Protein AF-A0A261GDY1-F1 (afdb_monomer)

pLDDT: mean 94.22, std 7.6, range [58.94, 98.12]

Mean predicted aligned error: 2.68 Å

Structure (mmCIF, N/CA/C/O backbone):
data_AF-A0A261GDY1-F1
#
_entry.id   AF-A0A261GDY1-F1
#
loop_
_atom_site.group_PDB
_atom_site.id
_atom_site.type_symbol
_atom_site.label_atom_id
_atom_site.label_alt_id
_atom_site.label_comp_id
_atom_site.label_asym_id
_atom_site.label_entity_id
_atom_site.label_seq_id
_atom_site.pdbx_PDB_ins_code
_atom_site.Cartn_x
_atom_site.Cartn_y
_atom_site.Cartn_z
_atom_site.occupancy
_atom_site.B_iso_or_equiv
_atom_site.auth_seq_id
_atom_site.auth_comp_id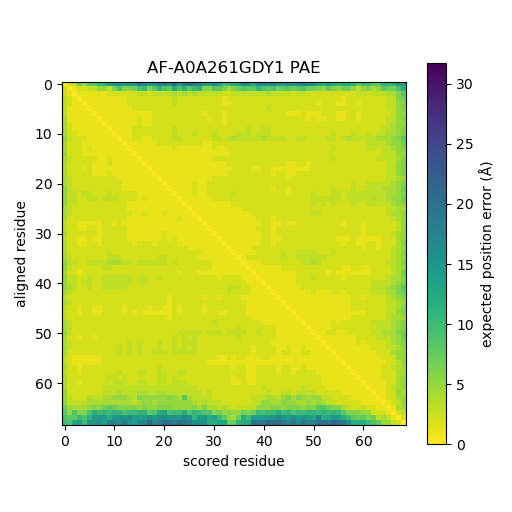
_atom_site.auth_asym_id
_atom_site.auth_atom_id
_atom_site.pdbx_PDB_model_num
ATOM 1 N N . MET A 1 1 ? -2.111 11.597 -10.376 1.00 62.53 1 MET A N 1
ATOM 2 C CA . MET A 1 1 ? -2.776 10.310 -10.067 1.00 62.53 1 MET A CA 1
ATOM 3 C C . MET A 1 1 ? -1.733 9.395 -9.443 1.00 62.53 1 MET A C 1
ATOM 5 O O . MET A 1 1 ? -0.721 9.160 -10.087 1.00 62.53 1 MET A O 1
ATOM 9 N N . ASN A 1 2 ? -1.914 8.975 -8.187 1.00 84.0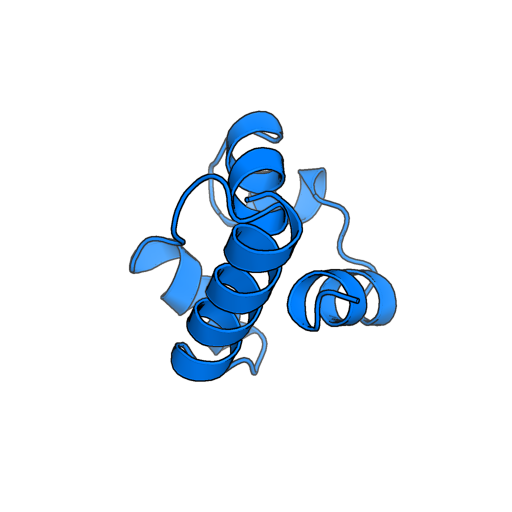0 2 ASN A N 1
ATOM 10 C CA . ASN A 1 2 ? -0.922 8.171 -7.460 1.00 84.00 2 ASN A CA 1
ATOM 11 C C . ASN A 1 2 ? -0.828 6.747 -8.046 1.00 84.00 2 ASN A C 1
ATOM 13 O O . ASN A 1 2 ? -1.833 6.026 -7.991 1.00 84.00 2 ASN A O 1
ATOM 17 N N . PRO A 1 3 ? 0.339 6.312 -8.558 1.00 92.50 3 PRO A N 1
ATOM 18 C CA . PRO A 1 3 ? 0.505 4.970 -9.114 1.00 92.50 3 PRO A CA 1
ATOM 19 C C . PRO A 1 3 ? 0.193 3.847 -8.114 1.00 92.50 3 PRO A C 1
ATOM 21 O O . PRO A 1 3 ? -0.383 2.835 -8.497 1.00 92.50 3 PRO A O 1
ATOM 24 N N . LEU A 1 4 ? 0.482 4.040 -6.824 1.00 95.50 4 LEU A N 1
ATOM 25 C CA . LEU A 1 4 ? 0.196 3.066 -5.767 1.00 95.50 4 LEU A CA 1
ATOM 26 C C . LEU A 1 4 ? -1.307 2.951 -5.467 1.00 95.50 4 LEU A C 1
ATOM 28 O O . LEU A 1 4 ? -1.813 1.851 -5.243 1.00 95.50 4 LEU A O 1
ATOM 32 N N . LYS A 1 5 ? -2.049 4.069 -5.511 1.00 95.38 5 LYS A N 1
ATOM 33 C CA . LYS A 1 5 ? -3.521 4.039 -5.387 1.00 95.38 5 LYS A CA 1
ATOM 34 C C . LYS A 1 5 ? -4.160 3.332 -6.579 1.00 95.38 5 LYS A C 1
ATOM 36 O O . LYS A 1 5 ? -5.120 2.587 -6.398 1.00 95.38 5 LYS A O 1
ATOM 41 N N . GLN A 1 6 ? -3.629 3.564 -7.779 1.00 95.19 6 GLN A N 1
ATOM 42 C CA . GLN A 1 6 ? -4.114 2.911 -8.989 1.00 95.19 6 GLN A CA 1
ATOM 43 C C . GLN A 1 6 ? -3.823 1.408 -8.959 1.00 95.19 6 GLN A C 1
ATOM 45 O O . GLN A 1 6 ? -4.739 0.617 -9.152 1.00 95.19 6 GLN A O 1
ATOM 50 N N . TRP A 1 7 ? -2.603 1.017 -8.582 1.00 96.50 7 TRP A N 1
ATOM 51 C CA . TRP A 1 7 ? -2.249 -0.382 -8.355 1.00 96.50 7 TRP A CA 1
ATOM 52 C C . TRP A 1 7 ? -3.212 -1.069 -7.377 1.00 96.50 7 TRP A C 1
ATOM 54 O O . TRP A 1 7 ? -3.726 -2.144 -7.684 1.00 96.50 7 TRP A O 1
ATOM 64 N N . ALA A 1 8 ? -3.515 -0.435 -6.237 1.00 96.69 8 ALA A N 1
ATOM 65 C CA . ALA A 1 8 ? -4.432 -1.005 -5.252 1.00 96.69 8 ALA A CA 1
ATOM 66 C C . ALA A 1 8 ? -5.835 -1.215 -5.840 1.00 96.69 8 ALA A C 1
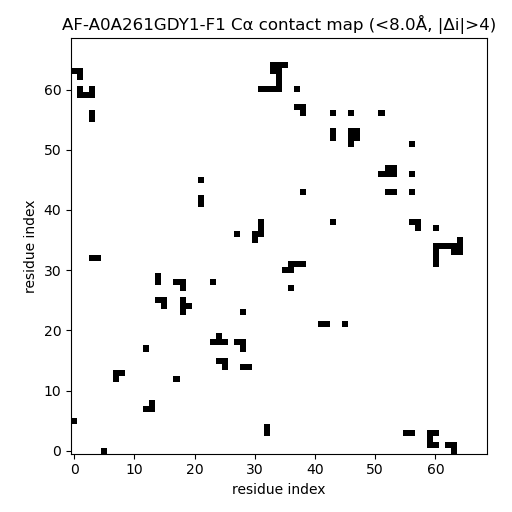ATOM 68 O O . ALA A 1 8 ? -6.432 -2.269 -5.638 1.00 96.69 8 ALA A O 1
ATOM 69 N N . LYS A 1 9 ? -6.340 -0.249 -6.617 1.00 96.62 9 LYS A N 1
ATOM 70 C CA . LYS A 1 9 ? -7.626 -0.365 -7.316 1.00 96.62 9 LYS A CA 1
ATOM 71 C C . LYS A 1 9 ? -7.625 -1.514 -8.328 1.00 96.62 9 LYS A C 1
ATOM 73 O O . LYS A 1 9 ? -8.559 -2.310 -8.323 1.00 96.62 9 LYS A O 1
ATOM 78 N N . ASP A 1 10 ? -6.584 -1.613 -9.151 1.00 96.69 10 ASP A N 1
ATOM 79 C CA . ASP A 1 10 ? -6.478 -2.618 -10.218 1.00 96.69 10 ASP A CA 1
ATOM 80 C C . ASP A 1 10 ? -6.365 -4.048 -9.675 1.00 96.69 10 ASP A C 1
ATOM 82 O O . ASP A 1 10 ? -6.798 -4.994 -10.326 1.00 96.69 10 ASP A O 1
ATOM 86 N N . HIS A 1 11 ? -5.847 -4.201 -8.455 1.00 96.00 11 HIS A N 1
ATOM 87 C CA . HIS A 1 11 ? -5.704 -5.491 -7.773 1.00 96.00 11 HIS A CA 1
ATOM 88 C C . HIS A 1 11 ? -6.821 -5.763 -6.750 1.00 96.00 11 HIS A C 1
ATOM 90 O O . HIS A 1 11 ? -6.752 -6.740 -6.009 1.00 96.00 11 HIS A O 1
ATOM 96 N N . GLY A 1 12 ? -7.853 -4.912 -6.680 1.00 96.88 12 GLY A N 1
ATOM 97 C CA . GLY A 1 12 ? -8.991 -5.102 -5.773 1.00 96.88 12 GLY A CA 1
ATOM 98 C C . GLY A 1 12 ? -8.677 -4.874 -4.288 1.00 96.88 12 GLY A C 1
ATOM 99 O O . GLY A 1 12 ? -9.459 -5.265 -3.419 1.00 96.88 12 GLY A O 1
ATOM 100 N N . TRP A 1 13 ? -7.562 -4.219 -3.967 1.00 97.56 13 TRP A N 1
ATOM 101 C CA . TRP A 1 13 ? -7.172 -3.923 -2.595 1.00 97.56 13 TRP A CA 1
ATOM 102 C C . TRP A 1 13 ? -7.928 -2.717 -2.041 1.00 97.56 13 TRP A C 1
ATOM 104 O O . TRP A 1 13 ? -7.719 -1.568 -2.436 1.00 97.56 13 TRP A O 1
ATOM 114 N N . SER A 1 14 ? -8.765 -2.964 -1.033 1.00 97.50 14 SER A N 1
ATOM 115 C CA . SER A 1 14 ? -9.276 -1.890 -0.180 1.00 97.50 14 SER A CA 1
ATOM 116 C C . SER A 1 14 ? -8.223 -1.465 0.849 1.00 97.50 14 SER A C 1
ATOM 118 O O . SER A 1 14 ? -7.407 -2.271 1.296 1.00 97.50 14 SER A O 1
ATOM 120 N N . TYR A 1 15 ? -8.277 -0.215 1.317 1.00 97.06 15 TYR A N 1
ATOM 121 C CA . TYR A 1 15 ? -7.361 0.248 2.372 1.00 97.06 15 TYR A CA 1
ATOM 122 C C . TYR A 1 15 ? -7.546 -0.531 3.683 1.00 97.06 15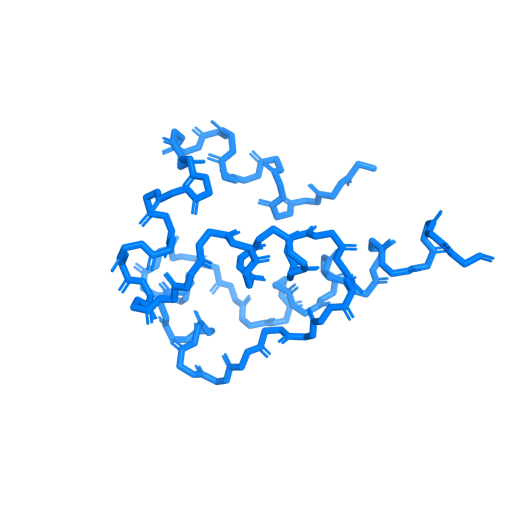 TYR A C 1
ATOM 124 O O . TYR A 1 15 ? -6.600 -0.660 4.451 1.00 97.06 15 TYR A O 1
ATOM 132 N N . GLN A 1 16 ? -8.747 -1.067 3.935 1.00 98.12 16 GLN A N 1
ATOM 133 C CA . GLN A 1 16 ? -8.998 -1.940 5.082 1.00 98.12 16 GLN A CA 1
ATOM 134 C C . GLN A 1 16 ? -8.304 -3.296 4.920 1.00 98.12 16 GLN A C 1
ATOM 136 O O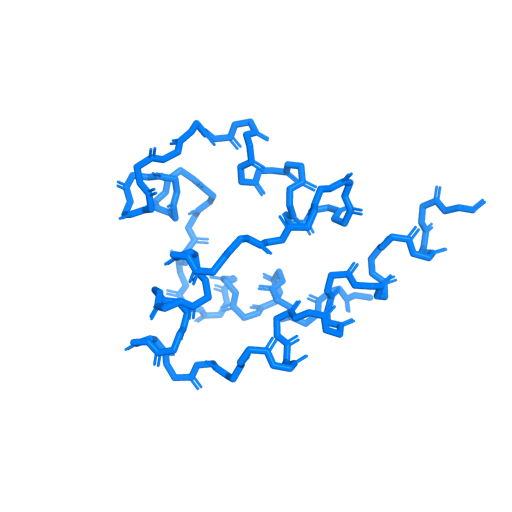 . GLN A 1 16 ? -7.752 -3.804 5.888 1.00 98.12 16 GLN A O 1
ATOM 141 N N . ALA A 1 17 ? -8.306 -3.867 3.713 1.00 97.81 17 ALA A N 1
ATOM 142 C CA . ALA A 1 17 ? -7.615 -5.122 3.440 1.00 97.81 17 ALA A CA 1
ATOM 143 C C . ALA A 1 17 ? -6.098 -4.961 3.623 1.00 97.81 17 ALA A C 1
ATOM 145 O O . ALA A 1 17 ? -5.501 -5.709 4.388 1.00 97.81 17 ALA A O 1
ATOM 146 N N . ILE A 1 18 ? -5.502 -3.908 3.050 1.00 97.50 18 ILE A N 1
ATOM 147 C CA . ILE A 1 18 ? -4.076 -3.589 3.253 1.00 97.50 18 ILE A CA 1
ATOM 148 C C . ILE A 1 18 ? -3.771 -3.387 4.747 1.00 97.50 18 ILE A C 1
ATOM 150 O O . ILE A 1 18 ? -2.754 -3.857 5.250 1.00 97.50 18 ILE A O 1
ATOM 154 N N . ALA A 1 19 ? -4.657 -2.708 5.480 1.00 98.06 19 ALA A N 1
ATOM 155 C CA . ALA A 1 19 ? -4.497 -2.488 6.915 1.00 98.06 19 ALA A CA 1
ATOM 156 C C . ALA A 1 19 ? -4.499 -3.806 7.707 1.00 98.06 19 ALA A C 1
ATOM 158 O O 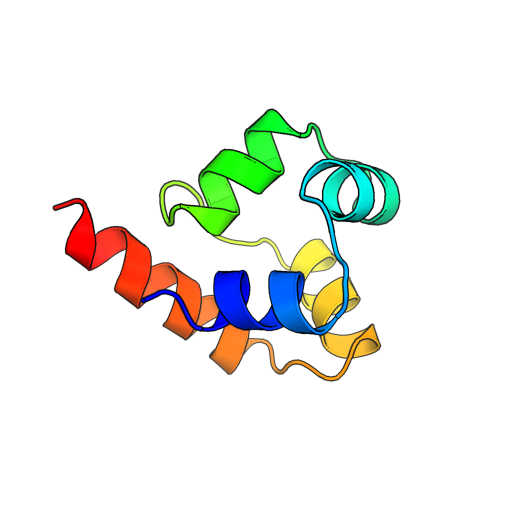. ALA A 1 19 ? -3.635 -3.997 8.560 1.00 98.06 19 ALA A O 1
ATOM 159 N N . ASN A 1 20 ? -5.406 -4.732 7.390 1.00 97.62 20 ASN A N 1
ATOM 160 C CA . ASN A 1 20 ? -5.461 -6.044 8.033 1.00 97.62 20 ASN A CA 1
ATOM 161 C C . ASN A 1 20 ? -4.188 -6.861 7.756 1.00 97.62 20 ASN A C 1
ATOM 163 O O . ASN A 1 20 ? -3.586 -7.386 8.691 1.00 97.62 20 ASN A O 1
ATOM 167 N N . GLU A 1 21 ? -3.746 -6.905 6.498 1.00 96.75 21 GLU A N 1
ATOM 168 C CA . GLU A 1 21 ? -2.561 -7.664 6.083 1.00 96.75 21 GLU A CA 1
ATOM 169 C C 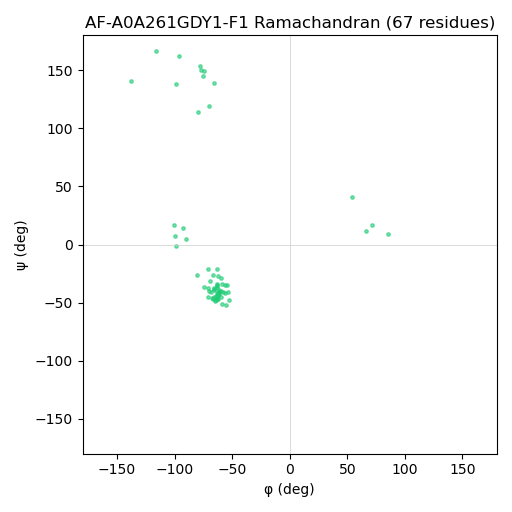. GLU A 1 21 ? -1.261 -7.106 6.679 1.00 96.75 21 GLU A C 1
ATOM 171 O O . GLU A 1 21 ? -0.380 -7.849 7.109 1.00 96.75 21 GLU A O 1
ATOM 176 N N . THR A 1 22 ? -1.152 -5.780 6.771 1.00 95.62 22 THR A N 1
ATOM 177 C CA . THR A 1 22 ? 0.031 -5.102 7.329 1.00 95.62 22 THR A CA 1
ATOM 178 C C . THR A 1 22 ? -0.056 -4.858 8.838 1.00 95.62 22 THR A C 1
ATOM 180 O O . THR A 1 22 ? 0.838 -4.235 9.406 1.00 95.62 22 THR A O 1
ATOM 183 N N . ARG A 1 23 ? -1.110 -5.349 9.511 1.00 96.50 23 ARG A N 1
ATOM 184 C CA . ARG A 1 23 ? -1.375 -5.157 10.954 1.00 96.50 23 ARG A CA 1
ATOM 185 C C . ARG A 1 23 ? -1.393 -3.688 11.388 1.00 96.50 23 ARG A C 1
ATOM 187 O O . ARG A 1 23 ? -0.890 -3.320 12.448 1.00 96.50 23 ARG A O 1
ATOM 194 N N . GLN A 1 24 ? -1.987 -2.840 10.562 1.00 97.06 24 GLN A N 1
ATOM 195 C CA . GLN A 1 24 ? -2.110 -1.408 10.793 1.00 97.06 24 GLN A CA 1
ATOM 196 C C . GLN A 1 24 ? -3.564 -0.986 10.938 1.00 97.06 24 GLN A C 1
ATOM 198 O O . GLN A 1 24 ? -4.496 -1.705 10.589 1.00 97.06 24 GLN A O 1
ATOM 203 N N . SER A 1 25 ? -3.774 0.236 11.421 1.00 98.00 25 SER A N 1
ATOM 204 C CA . SER A 1 25 ? -5.089 0.855 11.332 1.00 98.00 25 SER A CA 1
ATOM 205 C C . SER A 1 25 ? -5.367 1.321 9.899 1.00 98.00 25 SER A C 1
ATOM 207 O O . SER A 1 25 ? -4.471 1.773 9.177 1.00 98.00 25 SER A O 1
ATOM 209 N N . LYS A 1 26 ? -6.645 1.306 9.502 1.00 97.75 26 LYS A N 1
ATOM 210 C CA . LYS A 1 26 ? -7.101 1.906 8.236 1.00 97.75 26 LYS A CA 1
ATOM 211 C C . LYS A 1 26 ? -6.683 3.376 8.118 1.00 97.75 26 LYS A C 1
ATOM 213 O O . LYS A 1 26 ? -6.376 3.839 7.021 1.00 97.75 26 LYS A O 1
ATOM 218 N N . ALA A 1 27 ? -6.653 4.106 9.236 1.00 97.94 27 ALA A N 1
ATOM 219 C CA . ALA A 1 27 ? -6.209 5.496 9.280 1.00 97.94 27 ALA A CA 1
ATOM 220 C C . ALA A 1 27 ? -4.722 5.638 8.908 1.00 97.94 27 ALA A C 1
ATOM 222 O O . ALA A 1 27 ? -4.402 6.480 8.072 1.00 97.94 27 ALA A O 1
ATOM 223 N N . SER A 1 28 ? -3.846 4.774 9.442 1.00 97.38 28 SER A N 1
ATOM 224 C CA . SER A 1 28 ? -2.417 4.742 9.087 1.00 97.38 28 SER A CA 1
ATOM 225 C C . SER A 1 28 ? -2.221 4.487 7.591 1.00 97.38 28 SER A C 1
ATOM 227 O O . SER A 1 28 ? -1.585 5.281 6.900 1.00 97.38 28 SER A O 1
ATOM 229 N N . VAL A 1 29 ? -2.863 3.445 7.047 1.00 97.50 29 VAL A N 1
ATOM 230 C CA . VAL A 1 29 ? -2.802 3.141 5.605 1.00 97.50 29 VAL A CA 1
ATOM 231 C C . VAL A 1 29 ? -3.339 4.301 4.767 1.00 97.50 29 VAL A C 1
ATOM 233 O O . VAL A 1 29 ? -2.744 4.655 3.756 1.00 97.50 29 VAL A O 1
ATOM 236 N N . THR A 1 30 ? -4.423 4.950 5.198 1.00 97.00 30 THR A N 1
ATOM 237 C CA . THR A 1 30 ? -4.982 6.116 4.495 1.00 97.00 30 THR A CA 1
ATOM 238 C C . THR A 1 30 ? -3.993 7.281 4.463 1.00 97.00 30 THR A C 1
ATOM 240 O O . TH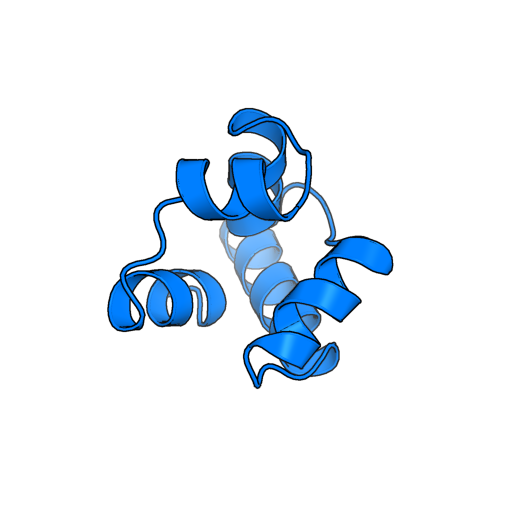R A 1 30 ? -3.834 7.920 3.425 1.00 97.00 30 THR A O 1
ATOM 243 N N . GLN A 1 31 ? -3.308 7.566 5.573 1.00 96.94 31 GLN A N 1
ATOM 244 C CA . GLN A 1 31 ? -2.279 8.607 5.625 1.00 96.94 31 GLN A CA 1
ATOM 245 C C . GLN A 1 31 ? -1.100 8.279 4.701 1.00 96.94 31 GLN A C 1
ATOM 247 O O . GLN A 1 31 ? -0.655 9.162 3.970 1.00 96.94 31 GLN A O 1
ATOM 252 N N . LYS A 1 32 ? -0.657 7.018 4.669 1.00 96.44 32 LYS A N 1
ATOM 253 C CA . LYS A 1 32 ? 0.436 6.560 3.799 1.00 96.44 32 LYS A CA 1
ATOM 254 C C . LYS A 1 32 ? 0.081 6.603 2.316 1.00 96.44 32 LYS A C 1
ATOM 256 O O . LYS A 1 32 ? 0.814 7.178 1.518 1.00 96.44 32 LYS A O 1
ATOM 261 N N . MET A 1 33 ? -1.095 6.094 1.948 1.00 95.81 33 MET A N 1
ATOM 262 C CA . MET A 1 33 ? -1.610 6.164 0.574 1.00 95.81 33 MET A CA 1
ATOM 263 C C . MET A 1 33 ? -1.758 7.608 0.087 1.00 95.81 33 MET A C 1
ATOM 265 O O . MET A 1 33 ? -1.641 7.862 -1.106 1.00 95.81 33 MET A O 1
ATOM 269 N N . ASN A 1 34 ? -2.007 8.556 0.993 1.00 94.88 34 ASN A N 1
ATOM 270 C CA . ASN A 1 34 ? -2.113 9.983 0.694 1.00 94.88 34 ASN A CA 1
ATOM 271 C C . ASN A 1 34 ? -0.785 10.745 0.853 1.00 94.88 34 ASN A C 1
ATOM 273 O O . ASN A 1 34 ? -0.820 11.963 0.963 1.00 94.88 34 ASN A O 1
ATOM 277 N N . GLY A 1 35 ? 0.364 10.069 0.942 1.00 94.25 35 GLY A N 1
ATOM 278 C CA . GLY A 1 35 ? 1.665 10.743 1.028 1.00 94.25 35 GLY A CA 1
ATOM 279 C C . GLY A 1 35 ? 1.890 11.553 2.311 1.00 94.25 35 GLY A C 1
ATOM 280 O O . GLY A 1 35 ? 2.844 12.319 2.389 1.00 94.25 35 GLY A O 1
ATOM 281 N N . LYS A 1 36 ? 1.041 11.416 3.337 1.00 95.25 36 LYS A N 1
ATOM 282 C CA . LYS A 1 36 ? 1.193 12.153 4.607 1.00 95.25 36 LYS A CA 1
ATOM 283 C C . LYS A 1 36 ? 2.218 11.510 5.534 1.00 95.25 36 LYS A C 1
ATOM 285 O O . LYS A 1 36 ? 2.776 12.176 6.398 1.00 95.25 36 LYS A O 1
ATOM 290 N N . VAL A 1 37 ? 2.411 10.202 5.387 1.00 95.19 37 VAL A N 1
ATOM 291 C CA . VAL A 1 37 ? 3.331 9.387 6.183 1.00 95.19 37 VAL A CA 1
ATOM 292 C C . VAL A 1 37 ? 4.055 8.435 5.240 1.00 95.19 37 VAL A C 1
ATOM 294 O O . VAL A 1 37 ? 3.449 7.885 4.324 1.00 95.19 37 VAL A O 1
ATOM 297 N N . TRP A 1 38 ? 5.345 8.215 5.470 1.00 96.31 38 TRP A N 1
ATOM 298 C CA . TRP A 1 38 ? 6.130 7.270 4.680 1.00 96.31 38 TRP A CA 1
ATOM 299 C C . TRP A 1 38 ? 5.818 5.815 5.048 1.00 96.31 38 TRP A C 1
ATOM 301 O O . TRP A 1 38 ? 5.589 5.477 6.216 1.00 96.31 38 TRP A O 1
ATOM 311 N N . TRP A 1 39 ? 5.857 4.933 4.050 1.00 96.75 39 TRP A N 1
ATOM 312 C CA . TRP A 1 39 ? 5.838 3.487 4.270 1.00 96.75 39 TRP A CA 1
ATOM 313 C C . TRP A 1 39 ? 7.105 3.035 4.996 1.00 96.75 39 TRP A C 1
ATOM 315 O O . TRP A 1 39 ? 8.198 3.523 4.718 1.00 96.75 39 TRP A O 1
ATOM 325 N N . GLN A 1 40 ? 6.939 2.118 5.942 1.00 96.00 40 GLN A N 1
ATOM 326 C CA . GLN A 1 40 ? 8.018 1.570 6.755 1.00 96.00 40 GLN A CA 1
ATOM 327 C C . GLN A 1 40 ? 8.514 0.253 6.154 1.00 96.00 40 GLN A C 1
ATOM 329 O O . GLN A 1 40 ? 7.822 -0.383 5.361 1.00 96.00 40 GLN A O 1
ATOM 334 N N . GLU A 1 41 ? 9.704 -0.185 6.554 1.00 96.31 41 GLU A N 1
ATOM 335 C CA . GLU A 1 41 ? 10.357 -1.373 5.992 1.00 96.31 41 GLU A CA 1
ATOM 336 C C . GLU A 1 41 ? 9.493 -2.658 6.020 1.00 96.31 41 GLU A C 1
ATOM 338 O O . GLU A 1 41 ? 9.431 -3.333 4.985 1.00 96.31 41 GLU A O 1
ATOM 343 N N . PRO A 1 42 ? 8.723 -2.959 7.090 1.00 95.44 42 PRO A N 1
ATOM 344 C CA . PRO A 1 42 ? 7.797 -4.097 7.090 1.00 95.44 42 PRO A CA 1
ATOM 345 C C . PRO A 1 42 ? 6.670 -3.977 6.055 1.00 95.44 42 PRO A C 1
ATOM 347 O O . PRO A 1 42 ? 6.274 -4.972 5.450 1.00 95.44 42 PRO A O 1
ATOM 350 N N . ASP A 1 43 ? 6.175 -2.762 5.802 1.00 95.31 43 ASP A N 1
ATOM 351 C CA . ASP A 1 43 ? 5.153 -2.533 4.778 1.00 95.31 43 ASP A CA 1
ATOM 352 C C . ASP A 1 43 ? 5.730 -2.773 3.382 1.00 95.31 43 ASP A C 1
ATOM 354 O O . ASP A 1 43 ? 5.099 -3.386 2.522 1.00 95.31 43 ASP A O 1
ATOM 358 N N . LEU A 1 44 ? 6.965 -2.312 3.160 1.00 97.50 44 LEU A N 1
ATOM 359 C CA . LEU A 1 44 ? 7.674 -2.512 1.900 1.00 97.50 44 LEU A CA 1
ATOM 360 C C . LEU A 1 44 ? 7.922 -4.002 1.640 1.00 97.50 44 LEU A C 1
ATOM 362 O O . LEU A 1 44 ? 7.853 -4.432 0.493 1.00 97.50 44 LEU A O 1
ATOM 366 N N . ALA A 1 45 ? 8.161 -4.808 2.680 1.00 97.62 45 ALA A N 1
ATOM 367 C CA . ALA A 1 45 ? 8.243 -6.261 2.542 1.00 97.62 45 ALA A CA 1
ATOM 368 C C . ALA A 1 45 ? 6.922 -6.872 2.048 1.00 97.62 45 ALA A C 1
ATOM 370 O O . ALA A 1 45 ? 6.942 -7.717 1.152 1.00 97.62 45 ALA A O 1
ATOM 371 N N . TRP A 1 46 ? 5.784 -6.400 2.565 1.00 97.50 46 TRP A N 1
ATOM 372 C CA . TRP A 1 46 ? 4.465 -6.828 2.095 1.00 97.50 46 TRP A CA 1
ATOM 373 C C . TRP A 1 46 ? 4.232 -6.455 0.625 1.00 97.50 46 TRP A C 1
ATOM 375 O O . TRP A 1 46 ? 3.828 -7.305 -0.167 1.00 97.50 46 TRP A O 1
ATOM 385 N N . PHE A 1 47 ? 4.562 -5.226 0.218 1.00 97.62 47 PHE A N 1
ATOM 386 C CA . PHE A 1 47 ? 4.451 -4.805 -1.184 1.00 97.62 47 PHE A CA 1
ATOM 387 C C . PHE A 1 47 ? 5.366 -5.601 -2.123 1.00 97.62 47 PHE A C 1
ATOM 389 O O . PHE A 1 47 ? 4.938 -5.969 -3.218 1.00 97.62 47 PHE A O 1
ATOM 396 N N . ARG A 1 48 ? 6.585 -5.944 -1.685 1.00 97.88 48 ARG A N 1
ATOM 397 C CA . ARG A 1 48 ? 7.495 -6.823 -2.441 1.00 97.88 48 ARG A CA 1
ATOM 398 C C . ARG A 1 48 ? 6.905 -8.210 -2.664 1.00 97.88 48 ARG A C 1
ATOM 400 O O . ARG A 1 48 ? 6.997 -8.727 -3.773 1.00 97.88 48 ARG A O 1
ATOM 407 N N . ALA A 1 49 ? 6.244 -8.779 -1.656 1.00 97.25 49 ALA A N 1
ATOM 408 C CA . ALA A 1 49 ? 5.532 -10.050 -1.801 1.00 97.25 49 ALA A CA 1
ATOM 409 C C . ALA A 1 49 ? 4.371 -9.975 -2.817 1.00 97.25 49 ALA A C 1
ATOM 411 O O . ALA A 1 49 ? 3.981 -10.997 -3.372 1.00 97.25 49 ALA A O 1
ATOM 412 N N . HIS A 1 50 ? 3.870 -8.769 -3.106 1.00 95.94 50 HIS A N 1
ATOM 413 C CA . HIS A 1 50 ? 2.832 -8.499 -4.103 1.00 95.94 50 HIS A CA 1
ATOM 414 C C . HIS A 1 50 ? 3.387 -7.950 -5.434 1.00 95.94 50 HIS A C 1
ATOM 416 O O . HIS A 1 50 ? 2.635 -7.406 -6.241 1.00 95.94 50 HIS A O 1
ATOM 422 N N . GLY A 1 51 ? 4.695 -8.092 -5.679 1.00 96.75 51 GLY A N 1
ATOM 423 C CA . GLY A 1 51 ? 5.326 -7.770 -6.964 1.00 96.75 51 GLY A CA 1
ATOM 424 C C . GLY A 1 51 ? 5.733 -6.307 -7.154 1.00 96.75 51 GLY A C 1
ATOM 425 O O . GLY A 1 51 ? 6.132 -5.928 -8.253 1.00 96.75 51 GLY A O 1
ATOM 426 N N . LEU A 1 52 ? 5.665 -5.478 -6.110 1.00 97.69 52 LEU A N 1
ATOM 427 C CA . LEU A 1 52 ? 6.076 -4.074 -6.171 1.00 97.69 52 LEU A CA 1
ATOM 428 C C . LEU A 1 52 ? 7.483 -3.872 -5.609 1.00 97.69 52 LEU A C 1
ATOM 430 O O . LEU A 1 52 ? 7.830 -4.395 -4.552 1.00 97.69 52 LEU A O 1
ATOM 434 N N . THR A 1 53 ? 8.295 -3.052 -6.274 1.00 97.94 53 THR A N 1
ATOM 435 C CA . THR A 1 53 ? 9.599 -2.654 -5.732 1.00 97.94 53 THR A CA 1
ATOM 436 C C . THR A 1 53 ? 9.436 -1.590 -4.646 1.00 97.94 53 THR A C 1
ATOM 438 O O . THR A 1 53 ? 8.514 -0.771 -4.689 1.00 97.94 53 THR A O 1
ATOM 441 N N . SER A 1 54 ? 10.357 -1.563 -3.677 1.00 97.25 54 SER A N 1
ATOM 442 C CA . SER A 1 54 ? 10.381 -0.511 -2.650 1.00 97.25 54 SER A CA 1
ATOM 443 C C . SER A 1 54 ? 10.458 0.884 -3.278 1.00 97.25 54 SER A C 1
ATOM 445 O O . SER A 1 54 ? 9.724 1.778 -2.866 1.00 97.25 54 SER A O 1
ATOM 447 N N . ASP A 1 55 ? 11.283 1.047 -4.315 1.00 97.50 55 ASP A N 1
ATOM 448 C CA . ASP A 1 55 ? 11.453 2.318 -5.025 1.00 97.50 55 ASP A CA 1
ATOM 449 C C . ASP A 1 55 ? 10.151 2.791 -5.666 1.00 97.50 55 ASP A C 1
ATOM 451 O O . ASP A 1 55 ? 9.804 3.965 -5.558 1.00 97.50 55 ASP A O 1
ATOM 455 N N . PHE A 1 56 ? 9.378 1.879 -6.267 1.00 97.00 56 PHE A N 1
ATOM 456 C CA . PHE A 1 56 ? 8.070 2.214 -6.820 1.00 97.00 56 PHE A CA 1
ATOM 457 C C . PHE A 1 56 ? 7.120 2.750 -5.740 1.00 97.00 56 PHE A C 1
ATOM 459 O O . PHE A 1 56 ? 6.446 3.760 -5.954 1.00 97.00 56 PHE A O 1
ATOM 466 N N . VAL A 1 57 ? 7.073 2.101 -4.571 1.00 97.19 57 VAL A N 1
ATOM 467 C CA . VAL A 1 57 ? 6.211 2.509 -3.447 1.00 97.19 57 VAL A CA 1
ATOM 468 C C . VAL A 1 57 ? 6.646 3.868 -2.889 1.00 97.19 57 VAL A C 1
ATOM 470 O O . VAL A 1 57 ? 5.805 4.745 -2.673 1.00 97.19 57 VAL A O 1
ATOM 473 N N . ILE A 1 58 ? 7.951 4.069 -2.693 1.00 95.75 58 ILE A N 1
ATOM 474 C CA . ILE A 1 58 ? 8.522 5.311 -2.157 1.00 95.75 58 ILE A CA 1
ATOM 475 C C . ILE A 1 58 ? 8.291 6.473 -3.126 1.00 95.75 58 ILE A C 1
ATOM 477 O O . ILE A 1 58 ? 7.777 7.513 -2.717 1.00 95.75 58 ILE A O 1
ATOM 481 N N . GLU A 1 59 ? 8.593 6.295 -4.411 1.00 95.69 59 GLU A N 1
ATOM 482 C CA . GLU A 1 59 ? 8.430 7.342 -5.424 1.00 95.69 59 GLU A CA 1
ATOM 483 C C . GLU A 1 59 ? 6.952 7.697 -5.644 1.00 95.69 59 GLU A C 1
ATOM 485 O O . GLU A 1 59 ? 6.597 8.867 -5.776 1.00 95.69 59 GLU A O 1
ATOM 490 N N . SER A 1 60 ? 6.057 6.706 -5.598 1.00 95.00 60 SER A N 1
ATOM 491 C CA . SER A 1 60 ? 4.608 6.951 -5.645 1.00 95.00 60 SER A CA 1
ATOM 492 C C . SER A 1 60 ? 4.112 7.753 -4.440 1.00 95.00 60 SER A C 1
ATOM 494 O O . SER A 1 60 ? 3.215 8.582 -4.575 1.00 95.00 60 SER A O 1
ATOM 496 N N . THR A 1 61 ? 4.698 7.515 -3.265 1.00 94.50 61 THR A N 1
ATOM 497 C CA . THR A 1 61 ? 4.368 8.241 -2.031 1.00 94.50 61 THR A CA 1
ATOM 498 C C . THR A 1 61 ?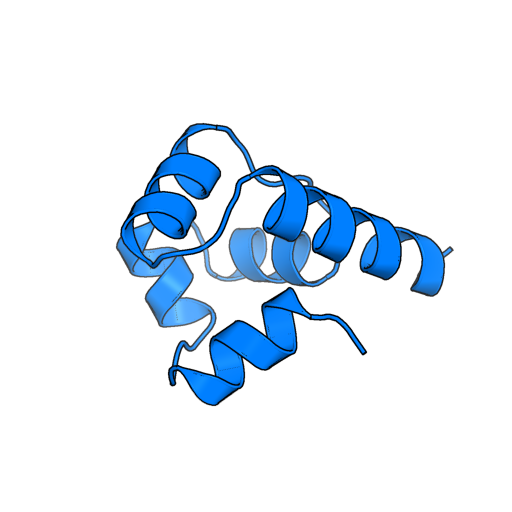 4.870 9.679 -2.097 1.00 94.50 61 THR A C 1
ATOM 500 O O . THR A 1 61 ? 4.100 10.590 -1.813 1.00 94.50 61 THR A O 1
ATOM 503 N N . ARG A 1 62 ? 6.112 9.889 -2.557 1.00 93.81 62 ARG A N 1
ATOM 504 C CA . ARG A 1 62 ? 6.718 11.215 -2.755 1.00 93.81 62 ARG A CA 1
ATOM 505 C C . ARG A 1 62 ? 5.866 12.102 -3.660 1.00 93.81 62 ARG A C 1
ATOM 507 O O . ARG A 1 62 ? 5.493 13.196 -3.251 1.00 93.81 62 ARG A O 1
ATOM 514 N N . LYS A 1 63 ? 5.497 11.592 -4.840 1.00 91.81 63 LYS A N 1
ATOM 515 C CA . LYS A 1 63 ? 4.648 12.315 -5.801 1.00 91.81 63 LYS A CA 1
ATOM 516 C C . LYS A 1 63 ? 3.315 12.740 -5.195 1.00 91.81 63 LYS A C 1
ATOM 518 O O . LYS A 1 63 ? 2.784 13.786 -5.542 1.00 91.81 63 LYS A O 1
ATOM 523 N N . GLU A 1 64 ? 2.752 11.929 -4.302 1.00 91.56 64 GLU A N 1
ATOM 524 C CA . GLU A 1 64 ? 1.497 12.268 -3.630 1.00 91.56 64 GLU A CA 1
ATOM 525 C C . GLU A 1 64 ? 1.681 13.347 -2.558 1.00 91.56 64 GLU A C 1
ATOM 527 O O . GLU A 1 64 ? 0.816 14.209 -2.416 1.00 91.56 64 GLU A O 1
ATOM 532 N N . SER A 1 65 ? 2.802 13.334 -1.832 1.00 88.56 65 SER A N 1
ATOM 533 C CA . SER A 1 65 ? 3.145 14.386 -0.868 1.00 88.56 65 SER A CA 1
ATOM 534 C C . SER A 1 65 ? 3.302 15.755 -1.541 1.00 88.56 65 SER A C 1
ATOM 536 O O . SER A 1 65 ? 2.856 16.762 -0.995 1.00 88.56 65 SER A O 1
ATOM 538 N N . GLU A 1 66 ? 3.902 15.791 -2.735 1.00 88.31 66 GLU A N 1
ATOM 539 C CA . GLU A 1 66 ? 4.126 17.018 -3.514 1.00 88.31 66 GLU A CA 1
ATOM 540 C C . GLU A 1 66 ? 2.827 17.625 -4.059 1.00 88.31 66 GLU A C 1
ATOM 542 O O . GLU A 1 66 ? 2.717 18.838 -4.158 1.00 88.31 66 GLU A O 1
ATOM 547 N N . VAL A 1 67 ? 1.818 16.805 -4.371 1.00 78.25 67 VAL A N 1
ATOM 548 C CA . VAL A 1 67 ? 0.497 17.280 -4.837 1.00 78.25 67 VAL A CA 1
ATOM 549 C C . VAL A 1 67 ? -0.314 17.946 -3.715 1.00 78.25 67 VAL A C 1
ATOM 551 O O . VAL A 1 67 ? -1.248 18.697 -3.990 1.00 78.25 67 VAL A O 1
ATOM 554 N N . LEU A 1 68 ? 0.010 17.657 -2.453 1.00 64.44 68 LEU A N 1
ATOM 555 C CA . LEU A 1 68 ? -0.670 18.207 -1.276 1.00 64.44 68 LEU A CA 1
ATOM 556 C C . LEU A 1 68 ? 0.068 19.396 -0.637 1.00 64.44 68 LEU A C 1
ATOM 558 O O . LEU A 1 68 ? -0.419 19.910 0.373 1.00 64.44 68 LEU A O 1
ATOM 562 N N . SER A 1 69 ? 1.224 19.785 -1.186 1.00 58.94 69 SER A N 1
ATOM 563 C CA . SER A 1 69 ? 2.044 20.923 -0.742 1.00 58.94 69 SER A CA 1
ATOM 564 C C . SER A 1 69 ? 1.780 22.152 -1.606 1.00 58.94 69 SER A C 1
ATOM 566 O O . SER A 1 69 ? 1.787 23.264 -1.035 1.00 58.94 69 SER A O 1
#

Nearest PDB structures (foldseek):
  2eby-assembly1_B  TM=7.086E-01  e=2.677E-01  Escherichia coli
  2xi8-assembly1_A  TM=7.741E-01  e=1.132E+00  Enterococcus faecalis
  2xj3-assembly1_A  TM=8.372E-01  e=1.624E+00  Enterococcus faecalis
  2lyk-assembly1_B  TM=7.896E-01  e=1.724E+00  Enterococcus faecalis
  3trb-assembly1_A  TM=6.459E-01  e=7.896E-01  Coxiella burnetii

Radius of gyration: 10.85 Å; Cα contacts (8 Å, |Δi|>4): 65; chains: 1; bounding box: 21×31×22 Å

Foldseek 3Di:
DQPVVVVCVVVVHDLVNLCVVLVHDSVVSVCQQQLNDPDDPSSQVVVVVVVDHPCSSRVSSVVNVVVVD

Organism: NCBI:txid1765219

Sequence (69 aa):
MNPLKQWAKDHGWSYQAIANETRQSKASVTQKMNGKVWWQEPDLAWFRAHGLTSDFVIESTRKESEVLS

Secondary structure (DSSP, 8-state):
--HHHHHHHHTT--HHHHHHHTT--HHHHHHHHTTSSPPPHHHHHHHHHTT--HHHHHHHHHHHHHHT-

Solvent-accessible surface area (backbone atoms only — not comparable to full-atom values): 3924 Å² total; per-residue (Å²): 132,49,60,60,61,49,50,30,57,78,69,71,52,46,57,59,54,53,9,62,77,66,76,47,51,45,67,57,43,50,36,28,75,55,24,73,39,81,84,50,71,73,53,40,52,54,40,42,78,72,76,40,54,59,65,58,54,51,53,30,27,51,58,34,33,62,77,76,106